Protein AF-A0A226X3J4-F1 (afdb_monomer)

Solvent-accessible surface area (backbone atoms only — not comparable to full-atom values): 9687 Å² total; per-residue (Å²): 130,78,95,73,87,85,85,88,75,56,82,92,45,47,66,63,51,53,58,55,39,69,72,43,92,63,46,52,68,73,53,78,66,45,79,42,74,30,43,62,52,69,66,56,36,52,52,45,50,52,51,52,53,52,43,47,74,62,64,31,56,38,90,32,31,33,50,31,43,29,61,33,88,85,51,51,66,76,58,38,42,67,56,57,50,44,27,72,73,70,60,61,32,40,72,53,85,68,22,41,36,68,56,60,73,59,59,58,54,30,60,77,68,74,50,56,67,63,68,57,59,70,48,87,68,63,26,66,58,49,30,68,71,46,81,54,72,66,61,19,52,49,25,48,47,52,38,51,50,36,66,58,39,53,65,52,49,51,40,48,52,48,16,49,54,54,65,74,103

Sequence (169 aa):
MEDDAIIDIGASNIEVFMQAMSRYAGSAAEFDLYVIPVTSEQKAWQESLKTVEALLSIGVASEKIRLFPNRIQNDPTEEIPAIFNYVKKMKKGWVNPNAFLFESEIYEYLAAKKIGFDTLIDDNADYRTLAKTETDPDKRREYARMYRWTQLAIPVRNNLDEAYAALVA

Organism: Caballeronia sordidicola (NCBI:txid196367)

Secondary structure (DSSP, 8-state):
--SS------GGGHHHHHHHHHHSTTHHHH-S-EEEEE-SSHHHHHHHHHHHHHHHHTT--GGGEEEEE-SBSS-HHHHSHHHHHHHHHH--SB--TTS--B--THHHHHHHHT--HHHHHS----HHHHHHH--SHHHHHHHHHHHHHHHHHHHHHHHHHHHHHHHH-

Nearest PDB structures (foldseek):
  4nmb-assembly1_B  TM=5.070E-01  e=9.687E-01  Geobacter sulfurreducens PCA
  4p81-assembly1_D  TM=2.946E-01  e=4.556E-01  synthetic construct
  4p80-assembly1_A  TM=3.216E-01  e=1.027E+00  synthetic construct
  1non-assembly1_A  TM=3.096E-01  e=1.454E+00  [Bacillus] caldolyticus
  4p86-assembly1_A  TM=3.244E-01  e=1.834E+00  Bacillus subtilis

Mean predicted aligned error: 4.72 Å

pLDDT: mean 91.96, std 8.08, range [53.28, 98.38]

Foldseek 3Di:
DPPDDDDDDDLVCLVVVLVVQLVDPCSLVVDQADEQEAELDPVRNVSSVVSLVSSVVSPNDQARYEHAYEQDAPWCCVSCVVVVVCCVPVVRHDYDRQQYAHRDCLVVVCVVVVHDLCVLQVPPDPLVVCLVPDPDPVVNVVSVVSVVSNVRSVVRVVSNVRNVVVRVD

Radius of gyration: 20.0 Å; Cα contacts (8 Å, |Δi|>4): 184; chains: 1; bounding box: 53×29×57 Å

Structure (mmCIF, N/CA/C/O backbone):
data_AF-A0A226X3J4-F1
#
_entry.id   AF-A0A226X3J4-F1
#
loop_
_atom_site.group_PDB
_atom_site.id
_atom_site.type_symbol
_atom_site.label_atom_id
_atom_site.label_alt_id
_atom_site.label_comp_id
_atom_site.label_asym_id
_atom_site.label_entity_id
_atom_site.label_seq_id
_atom_site.pdbx_PDB_ins_code
_atom_site.Cartn_x
_atom_site.Cartn_y
_atom_site.Cartn_z
_atom_site.occupancy
_atom_site.B_iso_or_equiv
_atom_site.auth_seq_id
_atom_site.auth_comp_id
_atom_site.auth_asym_id
_atom_site.auth_atom_id
_atom_site.pdbx_PDB_model_num
ATOM 1 N N . MET A 1 1 ? -23.254 -13.460 -7.774 1.00 53.28 1 MET A N 1
ATOM 2 C CA . MET A 1 1 ? -22.386 -12.852 -6.752 1.00 53.28 1 MET A CA 1
ATOM 3 C C . MET A 1 1 ? -20.999 -13.334 -7.104 1.00 53.28 1 MET A C 1
ATOM 5 O O . MET A 1 1 ? -20.881 -14.520 -7.385 1.00 53.28 1 MET A O 1
ATOM 9 N N . GLU A 1 2 ? -20.038 -12.432 -7.282 1.00 59.00 2 GLU A N 1
ATOM 10 C CA . GLU A 1 2 ? -18.635 -12.857 -7.347 1.00 59.00 2 GLU A CA 1
ATOM 11 C C . GLU A 1 2 ? -18.251 -13.383 -5.962 1.00 59.00 2 GLU A C 1
ATOM 13 O O . GLU A 1 2 ? -18.737 -12.848 -4.964 1.00 59.00 2 GLU A O 1
ATOM 18 N N . ASP A 1 3 ? -17.458 -14.453 -5.919 1.00 77.50 3 ASP A N 1
ATOM 19 C CA . ASP A 1 3 ? -17.014 -15.052 -4.656 1.00 77.50 3 ASP A CA 1
ATOM 20 C C . ASP A 1 3 ? -15.972 -14.162 -3.955 1.00 77.50 3 ASP A C 1
ATOM 22 O O . ASP A 1 3 ? -15.917 -14.146 -2.731 1.00 77.50 3 ASP A O 1
ATOM 26 N N . ASP A 1 4 ? -15.238 -13.350 -4.727 1.00 86.56 4 ASP A N 1
ATOM 27 C CA . ASP A 1 4 ? -14.243 -12.391 -4.249 1.00 86.56 4 ASP A CA 1
ATOM 28 C C . ASP A 1 4 ? -14.449 -11.027 -4.922 1.00 86.56 4 ASP A C 1
ATOM 30 O O . ASP A 1 4 ? -14.597 -10.944 -6.142 1.00 86.56 4 ASP A O 1
ATOM 34 N N . ALA A 1 5 ? -14.413 -9.943 -4.143 1.00 89.88 5 ALA A N 1
ATOM 35 C CA . ALA A 1 5 ? -14.501 -8.580 -4.663 1.00 89.88 5 ALA A CA 1
ATOM 36 C C . ALA A 1 5 ? -13.600 -7.617 -3.879 1.00 89.88 5 ALA A C 1
ATOM 38 O O . ALA A 1 5 ? -13.518 -7.675 -2.653 1.00 89.88 5 ALA A O 1
ATOM 39 N N . ILE A 1 6 ? -12.967 -6.679 -4.591 1.00 90.94 6 ILE A N 1
ATOM 40 C CA . ILE A 1 6 ? -12.229 -5.558 -3.995 1.00 90.94 6 ILE A CA 1
ATOM 41 C C . ILE A 1 6 ? -13.012 -4.276 -4.265 1.00 90.94 6 ILE A C 1
ATOM 43 O O . ILE A 1 6 ? -13.248 -3.914 -5.418 1.00 90.94 6 ILE A O 1
ATOM 47 N N . ILE A 1 7 ? -13.389 -3.571 -3.197 1.00 90.81 7 ILE A N 1
ATOM 48 C CA . ILE A 1 7 ? -14.029 -2.256 -3.290 1.00 90.81 7 ILE A CA 1
ATOM 49 C C . ILE A 1 7 ? -12.998 -1.185 -2.949 1.00 90.81 7 ILE A C 1
ATOM 51 O O . ILE A 1 7 ? -12.634 -1.010 -1.788 1.00 90.81 7 ILE A O 1
ATOM 55 N N . ASP A 1 8 ? -12.536 -0.465 -3.970 1.00 92.44 8 ASP A N 1
ATOM 56 C CA . ASP A 1 8 ? -11.614 0.657 -3.797 1.00 92.44 8 ASP A CA 1
ATOM 57 C C . ASP A 1 8 ? -12.379 1.938 -3.433 1.00 92.44 8 ASP A C 1
ATOM 59 O O . ASP A 1 8 ? -13.238 2.419 -4.181 1.00 92.44 8 ASP A O 1
ATOM 63 N N . ILE A 1 9 ? -12.076 2.486 -2.256 1.00 91.81 9 ILE A N 1
ATOM 64 C CA . ILE A 1 9 ? -12.738 3.663 -1.696 1.00 91.81 9 ILE A CA 1
ATOM 65 C C . ILE A 1 9 ? -11.693 4.755 -1.509 1.00 91.81 9 ILE A C 1
ATOM 67 O O . ILE A 1 9 ? -10.880 4.725 -0.587 1.00 91.81 9 ILE A O 1
ATOM 71 N N . GLY A 1 10 ? -11.768 5.779 -2.358 1.00 89.00 10 GLY A N 1
ATOM 72 C CA . GLY A 1 10 ? -10.938 6.969 -2.207 1.00 89.00 10 GLY A CA 1
ATOM 73 C C . GLY A 1 10 ? -11.200 7.690 -0.881 1.00 89.00 10 GLY A C 1
ATOM 74 O O . GLY A 1 10 ? -12.339 7.764 -0.414 1.00 89.00 10 GLY A O 1
ATOM 75 N N . ALA A 1 11 ? -10.156 8.298 -0.312 1.00 82.12 11 ALA A N 1
ATOM 76 C CA . ALA A 1 11 ? -10.219 8.996 0.976 1.00 82.12 11 ALA A CA 1
ATOM 77 C C . ALA A 1 11 ? -11.345 10.048 1.057 1.00 82.12 11 ALA A C 1
ATOM 79 O O . ALA A 1 11 ? -12.007 10.175 2.085 1.00 82.12 11 ALA A O 1
ATOM 80 N N . SER A 1 12 ? -11.629 10.750 -0.047 1.00 82.75 12 SER A N 1
ATOM 81 C CA . SER A 1 12 ? -12.709 11.745 -0.136 1.00 82.75 12 SER A CA 1
ATOM 82 C C . SER A 1 12 ? -14.120 11.157 -0.032 1.00 82.75 12 SER A C 1
ATOM 84 O O . SER A 1 12 ? -15.070 11.899 0.197 1.00 82.75 12 SER A O 1
ATOM 86 N N . ASN A 1 13 ? -14.272 9.844 -0.218 1.00 86.31 13 ASN A N 1
ATOM 87 C CA . ASN A 1 13 ? -15.562 9.156 -0.260 1.00 86.31 13 ASN A CA 1
ATOM 88 C C . ASN A 1 13 ? -15.828 8.308 0.991 1.00 86.31 13 ASN A C 1
ATOM 90 O O . ASN A 1 13 ? -16.926 7.767 1.120 1.00 86.31 13 ASN A O 1
ATOM 94 N N . ILE A 1 14 ? -14.865 8.211 1.918 1.00 84.06 14 ILE A N 1
ATOM 95 C CA . ILE A 1 14 ? -14.987 7.391 3.132 1.00 84.06 14 ILE A CA 1
ATOM 96 C C . ILE A 1 14 ? -16.232 7.789 3.925 1.00 84.06 14 ILE A C 1
ATOM 98 O O . ILE A 1 14 ? -17.032 6.931 4.274 1.00 84.06 14 ILE A O 1
ATOM 102 N N . GLU A 1 15 ? -16.463 9.078 4.170 1.00 83.25 15 GLU A N 1
ATOM 103 C CA . GLU A 1 15 ? -17.610 9.510 4.977 1.00 83.25 15 GLU A CA 1
ATOM 104 C C . GLU A 1 15 ? -18.953 9.114 4.342 1.00 83.25 15 GLU A C 1
ATOM 106 O O . GLU A 1 15 ? -19.835 8.586 5.021 1.00 83.25 15 GLU A O 1
ATOM 111 N N . VAL A 1 16 ? -19.086 9.294 3.024 1.00 85.88 16 VAL A N 1
ATOM 112 C CA . VAL A 1 16 ? -20.290 8.909 2.272 1.00 85.88 16 VAL A CA 1
ATOM 113 C C . VAL A 1 16 ? -20.498 7.397 2.319 1.00 85.88 16 VAL A C 1
ATOM 115 O O . VAL A 1 16 ? -21.619 6.938 2.542 1.00 85.88 16 VAL A O 1
ATOM 118 N N . PHE A 1 17 ? -19.426 6.620 2.163 1.00 84.88 17 PHE A N 1
ATOM 119 C CA . PHE A 1 17 ? -19.474 5.164 2.264 1.00 84.88 17 PHE A CA 1
ATOM 120 C C . PHE A 1 17 ? -19.940 4.704 3.653 1.00 84.88 17 PHE A C 1
ATOM 122 O O . PHE A 1 17 ? -20.834 3.870 3.773 1.00 84.88 17 PHE A O 1
ATOM 129 N N . MET A 1 18 ? -19.408 5.311 4.711 1.00 82.81 18 MET A N 1
ATOM 130 C CA . MET A 1 18 ? -19.751 4.979 6.096 1.00 82.81 18 MET A CA 1
ATOM 131 C C . MET A 1 18 ? -21.206 5.339 6.426 1.00 82.81 18 MET A C 1
ATOM 133 O O . MET A 1 18 ? -21.919 4.574 7.083 1.00 82.81 18 MET A O 1
ATOM 137 N N . GLN A 1 19 ? -21.692 6.470 5.907 1.00 83.69 19 GLN A N 1
ATOM 138 C CA . GLN A 1 19 ? -23.105 6.838 5.990 1.00 83.69 19 GLN A CA 1
ATOM 139 C C . GLN A 1 19 ? -24.004 5.859 5.232 1.00 83.69 19 GLN A C 1
ATOM 141 O O . GLN A 1 19 ? -25.099 5.565 5.704 1.00 83.69 19 GLN A O 1
ATOM 146 N N . ALA A 1 20 ? -23.575 5.355 4.074 1.00 83.00 20 ALA A N 1
ATOM 147 C CA . ALA A 1 20 ? -24.326 4.342 3.345 1.00 83.00 20 ALA A CA 1
ATOM 148 C C . ALA A 1 20 ? -24.395 3.035 4.146 1.00 83.00 20 ALA A C 1
ATOM 150 O O . ALA A 1 20 ? -25.489 2.523 4.360 1.00 83.00 20 ALA A O 1
ATOM 151 N N . MET A 1 21 ? -23.262 2.557 4.669 1.00 81.56 21 MET A N 1
ATOM 152 C CA . MET A 1 21 ? -23.189 1.341 5.483 1.00 81.56 21 MET A CA 1
ATOM 153 C C . MET A 1 21 ? -24.091 1.409 6.721 1.00 81.56 21 MET A C 1
ATOM 155 O O . MET A 1 21 ? -24.923 0.538 6.939 1.00 81.56 21 MET A O 1
ATOM 159 N N . SER A 1 22 ? -24.029 2.497 7.491 1.00 78.81 22 SER A N 1
ATOM 160 C CA . SER A 1 22 ? -24.865 2.645 8.697 1.00 78.81 22 SER A CA 1
ATOM 161 C C . SER A 1 22 ? -26.384 2.589 8.454 1.00 78.81 22 SER A C 1
ATOM 163 O O . SER A 1 22 ? -27.141 2.390 9.404 1.00 78.81 22 SER A O 1
ATOM 165 N N . ARG A 1 23 ? -26.854 2.749 7.207 1.00 78.88 23 ARG A N 1
ATOM 166 C CA . ARG A 1 23 ? -28.282 2.668 6.846 1.00 78.88 23 ARG A CA 1
ATOM 167 C C . ARG A 1 23 ? -28.766 1.243 6.587 1.00 78.88 23 ARG A C 1
ATOM 169 O O . ARG A 1 23 ? -29.974 1.017 6.631 1.00 78.88 23 ARG A O 1
ATOM 176 N N . TYR A 1 24 ? -27.866 0.304 6.306 1.00 70.81 24 TYR A N 1
A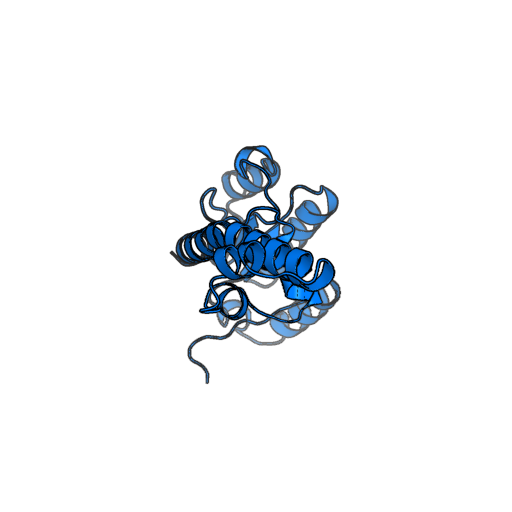TOM 177 C CA . TYR A 1 24 ? -28.215 -1.077 5.987 1.00 70.81 24 TYR A CA 1
ATOM 178 C C . TYR A 1 24 ? -27.905 -1.984 7.179 1.00 70.81 24 TYR A C 1
ATOM 180 O O . TYR A 1 24 ? -26.780 -2.053 7.671 1.00 70.81 24 TYR A O 1
ATOM 188 N N . ALA A 1 25 ? -28.922 -2.697 7.664 1.00 58.47 25 ALA A N 1
ATOM 189 C CA . ALA A 1 25 ? -28.744 -3.646 8.754 1.00 58.47 25 ALA A CA 1
ATOM 190 C C . ALA A 1 25 ? -27.798 -4.775 8.313 1.00 58.47 25 ALA A C 1
ATOM 192 O O . ALA A 1 25 ? -28.112 -5.514 7.387 1.00 58.47 25 ALA A O 1
ATOM 193 N N . GLY A 1 26 ? -26.657 -4.908 8.992 1.00 64.12 26 GLY A N 1
ATOM 194 C CA . GLY A 1 26 ? -25.686 -5.970 8.726 1.00 64.12 26 GLY A CA 1
ATOM 195 C C . GLY A 1 26 ? -24.590 -5.636 7.710 1.00 64.12 26 GLY A C 1
ATOM 196 O O . GLY A 1 26 ? -23.704 -6.465 7.540 1.00 64.12 26 GLY A O 1
ATOM 197 N N . SER A 1 27 ? -24.554 -4.439 7.107 1.00 66.56 27 SER A N 1
ATOM 198 C CA . SER A 1 27 ? -23.533 -4.116 6.088 1.00 66.56 27 SER A CA 1
ATOM 199 C C . SER A 1 27 ? -22.101 -4.129 6.634 1.00 66.56 27 SER A C 1
ATOM 201 O O . SER A 1 27 ? -21.163 -4.481 5.931 1.00 66.56 27 SER A O 1
ATOM 203 N N . ALA A 1 28 ? -21.918 -3.799 7.918 1.00 62.81 28 ALA A N 1
ATOM 204 C CA . ALA A 1 28 ? -20.622 -3.900 8.585 1.00 62.81 28 ALA A CA 1
ATOM 205 C C . ALA A 1 28 ? -20.074 -5.345 8.587 1.00 62.81 28 ALA A C 1
ATOM 207 O O . ALA A 1 28 ? -18.859 -5.545 8.661 1.00 62.81 28 ALA A O 1
ATOM 208 N N . ALA A 1 29 ? -20.961 -6.343 8.491 1.00 66.56 29 ALA A N 1
ATOM 209 C CA . ALA A 1 29 ? -20.624 -7.759 8.443 1.00 66.56 29 ALA A CA 1
ATOM 210 C C . ALA A 1 29 ? -20.445 -8.307 7.017 1.00 66.56 29 ALA A C 1
ATOM 212 O O . ALA A 1 29 ? -19.914 -9.408 6.902 1.00 66.56 29 ALA A O 1
ATOM 213 N N . GLU A 1 30 ? -20.836 -7.563 5.974 1.00 79.75 30 GLU A N 1
ATOM 214 C CA . GLU A 1 30 ? -20.763 -8.014 4.573 1.00 79.75 30 GLU A CA 1
ATOM 215 C C . GLU A 1 30 ? -19.329 -8.122 4.050 1.00 79.75 30 GLU A C 1
ATOM 217 O O . GLU A 1 30 ? -19.068 -8.923 3.161 1.00 79.75 30 GLU A O 1
ATOM 222 N N . PHE A 1 31 ? -18.398 -7.352 4.618 1.00 88.00 31 PHE A N 1
ATOM 223 C CA . PHE A 1 31 ? -16.988 -7.406 4.245 1.00 88.00 31 PHE A CA 1
ATOM 224 C C . PHE A 1 31 ? -16.197 -8.296 5.197 1.00 88.00 31 PHE A C 1
ATOM 226 O O . PHE A 1 31 ? -16.314 -8.183 6.426 1.00 88.00 31 PHE A O 1
ATOM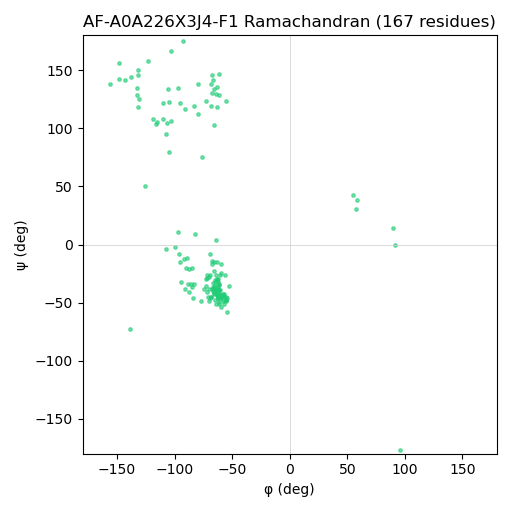 233 N N . ASP A 1 32 ? -15.346 -9.151 4.638 1.00 91.50 32 ASP A N 1
ATOM 234 C CA . ASP A 1 32 ? -14.419 -9.974 5.413 1.00 91.50 32 ASP A CA 1
ATOM 235 C C . ASP A 1 32 ? -13.288 -9.136 6.005 1.00 91.50 32 ASP A C 1
ATOM 237 O O . ASP A 1 32 ? -12.936 -9.305 7.174 1.00 91.50 32 ASP A O 1
ATOM 241 N N . LEU A 1 33 ? -12.769 -8.181 5.228 1.00 94.00 33 LEU A N 1
ATOM 242 C CA . LEU A 1 33 ? -11.647 -7.330 5.606 1.00 94.00 33 LEU A CA 1
ATOM 243 C C . LEU A 1 33 ? -11.873 -5.873 5.193 1.00 94.00 33 LEU A C 1
ATOM 245 O O . LEU A 1 33 ? -12.384 -5.577 4.117 1.00 94.00 33 LEU A O 1
ATOM 249 N N . TYR A 1 34 ? -11.402 -4.962 6.041 1.00 94.69 34 TYR A N 1
ATOM 250 C CA . TYR A 1 34 ? -11.280 -3.532 5.769 1.00 94.69 34 TYR A CA 1
ATOM 251 C C . TYR A 1 34 ? -9.801 -3.171 5.806 1.00 94.69 34 TYR A C 1
ATOM 253 O O . TYR A 1 34 ? -9.208 -3.085 6.883 1.00 94.69 34 TYR A O 1
ATOM 261 N N . VAL A 1 35 ? -9.194 -2.988 4.637 1.00 96.75 35 VAL A N 1
ATOM 262 C CA . VAL A 1 35 ? -7.762 -2.700 4.511 1.00 96.75 35 VAL A CA 1
ATOM 263 C C . VAL A 1 35 ? -7.554 -1.192 4.405 1.00 96.75 35 VAL A C 1
ATOM 265 O O . VAL A 1 35 ? -8.084 -0.548 3.506 1.00 96.75 35 VAL A O 1
ATOM 268 N N . ILE A 1 36 ? -6.784 -0.626 5.332 1.00 96.62 36 ILE A N 1
ATOM 269 C CA . ILE A 1 36 ? -6.463 0.803 5.393 1.00 96.62 36 ILE A CA 1
ATOM 270 C C . ILE A 1 36 ? -4.956 0.946 5.161 1.00 96.62 36 ILE A C 1
ATOM 272 O O . ILE A 1 36 ? -4.187 0.624 6.071 1.00 96.62 36 ILE A O 1
ATOM 276 N N . PRO A 1 37 ? -4.508 1.407 3.981 1.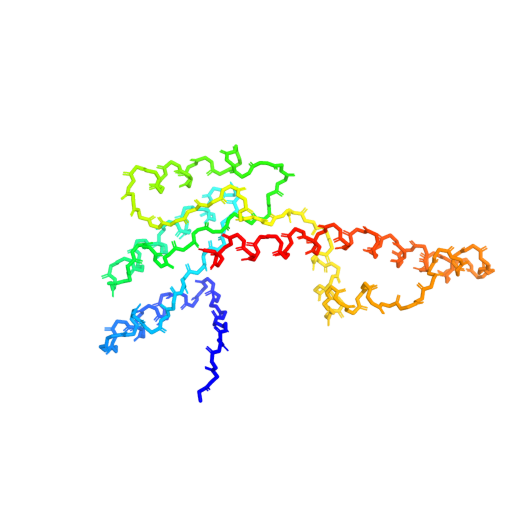00 96.62 37 PRO A N 1
ATOM 277 C CA . PRO A 1 37 ? -3.097 1.678 3.731 1.00 96.62 37 PRO A CA 1
ATOM 278 C C . PRO A 1 37 ? -2.578 2.786 4.650 1.00 96.62 37 PRO A C 1
ATOM 280 O O . PRO A 1 37 ? -3.226 3.820 4.803 1.00 96.62 37 PRO A O 1
ATOM 283 N N . VAL A 1 38 ? -1.393 2.598 5.232 1.00 96.88 38 VAL A N 1
ATOM 284 C CA . VAL A 1 38 ? -0.785 3.557 6.160 1.00 96.88 38 VAL A CA 1
ATOM 285 C C . VAL A 1 38 ? 0.658 3.841 5.785 1.00 96.88 38 VAL A C 1
ATOM 287 O O . VAL A 1 38 ? 1.474 2.930 5.717 1.00 96.88 38 VAL A O 1
ATOM 290 N N . THR A 1 39 ? 0.988 5.115 5.606 1.00 96.44 39 THR A N 1
ATOM 291 C CA . THR A 1 39 ? 2.356 5.583 5.345 1.00 96.44 39 THR A CA 1
ATOM 292 C C . THR A 1 39 ? 2.977 6.210 6.595 1.00 96.44 39 THR A C 1
ATOM 294 O O . THR A 1 39 ? 2.260 6.583 7.522 1.00 96.44 39 THR A O 1
ATOM 297 N N . SER A 1 40 ? 4.294 6.423 6.601 1.00 94.81 40 SER A N 1
ATOM 298 C CA . SER A 1 40 ? 5.013 7.108 7.692 1.00 94.81 40 SER A CA 1
ATOM 299 C C . SER A 1 40 ? 4.693 8.605 7.835 1.00 94.81 40 SER A C 1
ATOM 301 O O . SER A 1 40 ? 4.958 9.201 8.881 1.00 94.81 40 SER A O 1
ATOM 303 N N . GLU A 1 41 ? 4.060 9.217 6.829 1.00 95.38 41 GLU A N 1
ATOM 304 C CA . GLU A 1 41 ? 3.619 10.614 6.878 1.00 95.38 41 GLU A CA 1
ATOM 305 C C . GLU A 1 41 ? 2.594 10.849 8.000 1.00 95.38 41 GLU A C 1
ATOM 307 O O . GLU A 1 41 ? 1.602 10.127 8.133 1.00 95.38 41 GLU A O 1
ATOM 312 N N . GLN A 1 42 ? 2.851 11.864 8.835 1.00 91.38 42 GLN A N 1
ATOM 313 C CA . GLN A 1 42 ? 2.145 12.043 10.103 1.00 91.38 42 GLN A CA 1
ATOM 314 C C . GLN A 1 42 ? 0.641 12.252 9.940 1.00 91.38 42 GLN A C 1
ATOM 316 O O . GLN A 1 42 ? -0.144 11.680 10.700 1.00 91.38 42 GLN A O 1
ATOM 321 N N . LYS A 1 43 ? 0.234 13.082 8.978 1.00 91.50 43 LYS A N 1
ATOM 322 C CA . LYS A 1 43 ? -1.182 13.359 8.743 1.00 91.50 43 LYS A CA 1
ATOM 323 C C . LYS A 1 43 ? -1.876 12.117 8.196 1.00 91.50 43 LYS A C 1
ATOM 325 O O . LYS A 1 43 ? -2.915 11.744 8.738 1.00 91.50 43 LYS A O 1
ATOM 330 N N . ALA A 1 44 ? -1.270 11.433 7.226 1.00 90.44 44 ALA A N 1
ATOM 331 C CA . ALA A 1 44 ? -1.809 10.213 6.637 1.00 90.44 44 ALA A CA 1
ATOM 332 C C . ALA A 1 44 ? -2.103 9.122 7.680 1.00 90.44 44 ALA A C 1
ATOM 334 O O . ALA A 1 44 ? -3.207 8.566 7.702 1.00 90.44 44 ALA A O 1
ATOM 335 N N . TRP A 1 45 ? -1.173 8.821 8.597 1.00 92.19 45 TRP A N 1
ATOM 336 C CA . TRP A 1 45 ? -1.447 7.784 9.599 1.00 92.19 45 TRP A CA 1
ATOM 337 C C . TRP A 1 45 ? -2.447 8.235 10.673 1.00 92.19 45 TRP A C 1
ATOM 339 O O . TRP A 1 45 ? -3.223 7.416 11.167 1.00 92.19 45 TRP A O 1
ATOM 349 N N . GLN A 1 46 ? -2.518 9.529 11.005 1.00 93.88 46 GLN A N 1
ATOM 350 C CA . GLN A 1 46 ? -3.564 10.056 11.893 1.00 93.88 46 GLN A CA 1
ATOM 351 C C . GLN A 1 46 ? -4.960 9.960 11.265 1.00 93.88 46 GLN A C 1
ATOM 353 O O . GLN A 1 46 ? -5.926 9.628 11.954 1.00 93.88 46 GLN A O 1
ATOM 358 N N . GLU A 1 47 ? -5.084 10.228 9.966 1.00 92.31 47 GLU A N 1
ATOM 359 C CA . GLU A 1 47 ? -6.330 10.052 9.211 1.00 92.31 47 GLU A CA 1
ATOM 360 C C . GLU A 1 47 ? -6.732 8.577 9.107 1.00 92.31 47 GLU A C 1
ATOM 362 O O . GLU A 1 47 ? -7.908 8.239 9.269 1.00 92.31 47 GLU A O 1
ATOM 367 N N . SER A 1 48 ? -5.751 7.685 8.965 1.00 94.25 48 SER A N 1
ATOM 368 C CA . SER A 1 48 ? -5.977 6.237 9.015 1.00 94.25 48 SER A CA 1
ATOM 369 C C . SER A 1 48 ? -6.599 5.815 10.351 1.00 94.25 48 SER A C 1
ATOM 371 O O . SER A 1 48 ? -7.592 5.091 10.369 1.00 94.25 48 SER A O 1
ATOM 373 N N . LEU A 1 49 ? -6.102 6.334 11.482 1.00 95.25 49 LEU A N 1
ATOM 374 C CA . LEU A 1 49 ? -6.689 6.052 12.800 1.00 95.25 49 LEU A CA 1
ATOM 375 C C . LEU A 1 49 ? -8.113 6.604 12.955 1.00 95.25 49 LEU A C 1
ATOM 377 O O . LEU A 1 49 ? -8.952 5.951 13.571 1.00 95.25 49 LEU A O 1
ATOM 381 N N . LYS A 1 50 ? -8.428 7.769 12.375 1.00 93.62 50 LYS A N 1
ATOM 382 C CA . LYS A 1 50 ? -9.815 8.275 12.352 1.00 93.62 50 LYS A CA 1
ATOM 383 C C . LYS A 1 50 ? -10.738 7.336 11.579 1.00 93.62 50 LYS A C 1
ATOM 385 O O . LYS A 1 50 ? -11.863 7.105 12.012 1.00 93.62 50 LYS A O 1
ATOM 390 N N . THR A 1 51 ? -10.251 6.771 10.477 1.00 93.56 51 THR A N 1
ATOM 391 C CA . THR A 1 51 ? -10.992 5.784 9.680 1.00 93.56 51 THR A CA 1
ATOM 392 C C . THR A 1 51 ? -11.260 4.513 10.489 1.00 93.56 51 THR A C 1
ATOM 394 O O . THR A 1 51 ? -12.387 4.025 10.493 1.00 93.56 51 THR A O 1
ATOM 397 N N . VAL A 1 52 ? -10.275 4.028 11.256 1.00 95.44 52 VAL A N 1
ATOM 398 C CA . VAL A 1 52 ? -10.463 2.903 12.193 1.00 95.44 52 VAL A CA 1
ATOM 399 C C . VAL A 1 52 ? -11.570 3.205 13.202 1.00 95.44 52 VAL A C 1
ATOM 401 O O . VAL A 1 52 ? -12.485 2.404 13.368 1.00 95.44 52 VAL A O 1
ATOM 404 N N . GLU A 1 53 ? -11.520 4.361 13.866 1.00 94.38 53 GLU A N 1
ATOM 405 C CA . GLU A 1 53 ? -12.534 4.737 14.860 1.00 94.38 53 GLU A CA 1
ATOM 406 C C . GLU A 1 53 ? -13.930 4.873 14.233 1.00 94.38 53 GLU A C 1
ATOM 408 O O . GLU A 1 53 ? -14.917 4.439 14.827 1.00 94.38 53 GLU A O 1
ATOM 413 N N . ALA A 1 54 ? -14.019 5.400 13.010 1.00 91.50 54 ALA A N 1
ATOM 414 C CA . ALA A 1 54 ? -15.275 5.470 12.276 1.00 91.50 54 ALA A CA 1
ATOM 415 C C . ALA A 1 54 ? -15.840 4.067 11.984 1.00 91.50 54 ALA A C 1
ATOM 417 O O . ALA A 1 54 ? -17.025 3.835 12.225 1.00 91.50 54 ALA A O 1
ATOM 418 N N . LEU A 1 55 ? -15.012 3.118 11.528 1.00 92.06 55 LEU A N 1
ATOM 419 C CA . LEU A 1 55 ? -15.421 1.727 11.260 1.00 92.06 55 LEU A CA 1
ATOM 420 C C . LEU A 1 55 ? -15.935 1.041 12.525 1.00 92.06 55 LEU A C 1
ATOM 422 O O . LEU A 1 55 ? -17.016 0.451 12.521 1.00 92.06 55 LEU A O 1
ATOM 426 N N . LEU A 1 56 ? -15.216 1.199 13.633 1.00 92.56 56 LEU A N 1
ATOM 427 C CA . LEU A 1 56 ? -15.645 0.672 14.927 1.00 92.56 56 LEU A CA 1
ATOM 428 C C . LEU A 1 56 ? -16.979 1.285 15.378 1.00 92.56 56 LEU A C 1
ATOM 430 O O . LEU A 1 56 ? -17.832 0.576 15.907 1.00 92.56 56 LEU A O 1
ATOM 434 N N . SER A 1 57 ? -17.187 2.586 15.144 1.00 89.81 57 SER A N 1
ATOM 435 C CA . SER A 1 57 ? -18.410 3.292 15.557 1.00 89.81 57 SER A CA 1
ATOM 436 C C . SER A 1 57 ? -19.680 2.792 14.860 1.00 89.81 57 SER A C 1
ATOM 438 O O . SER A 1 57 ? -20.762 2.878 15.439 1.00 89.81 57 SER A O 1
ATOM 440 N N . ILE A 1 58 ? -19.549 2.228 13.655 1.00 87.62 58 ILE A N 1
ATOM 441 C CA . ILE A 1 58 ? -20.662 1.637 12.896 1.00 87.62 58 ILE A CA 1
ATOM 442 C C . ILE A 1 58 ? -20.750 0.112 13.069 1.00 87.62 58 ILE A C 1
ATOM 444 O O . ILE A 1 58 ? -21.509 -0.548 12.363 1.00 87.62 58 ILE A O 1
ATOM 448 N N . GLY A 1 59 ? -19.991 -0.452 14.016 1.00 88.81 59 GLY A N 1
ATOM 449 C CA . GLY A 1 59 ? -20.086 -1.857 14.413 1.00 88.81 59 GLY A CA 1
ATOM 450 C C . GLY A 1 59 ? -19.192 -2.825 13.638 1.00 88.81 59 GLY A C 1
ATOM 451 O O . GLY A 1 59 ? -19.395 -4.033 13.746 1.00 88.81 59 GLY A O 1
ATOM 452 N N . VAL A 1 60 ? -18.204 -2.341 12.876 1.00 90.88 60 VAL A N 1
ATOM 453 C CA . VAL A 1 60 ? -17.196 -3.225 12.270 1.00 90.88 60 VAL A CA 1
ATOM 454 C C . VAL A 1 60 ? -16.333 -3.832 13.373 1.00 90.88 60 VAL A C 1
ATOM 456 O O . VAL A 1 60 ?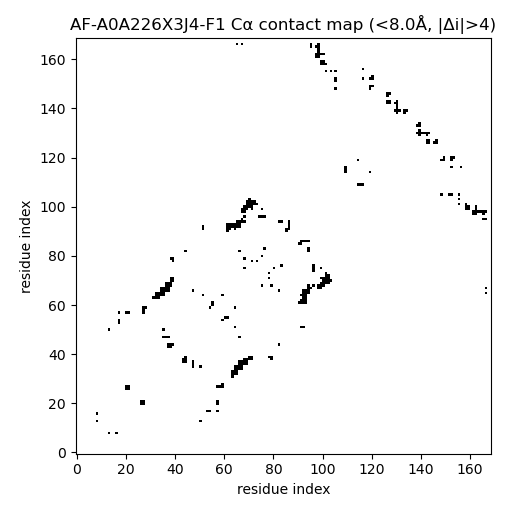 -15.813 -3.121 14.234 1.00 90.88 60 VAL A O 1
ATOM 459 N N . ALA A 1 61 ? -16.167 -5.153 13.343 1.00 93.12 61 ALA A N 1
ATOM 460 C CA . ALA A 1 61 ? -15.349 -5.863 14.314 1.00 93.12 61 ALA A CA 1
ATOM 461 C C . ALA A 1 61 ? -13.860 -5.513 14.136 1.00 93.12 61 ALA A C 1
ATOM 463 O O . ALA A 1 61 ? -13.362 -5.407 13.011 1.00 93.12 61 ALA A O 1
ATOM 464 N N . SER A 1 62 ? -13.133 -5.304 15.237 1.00 95.19 62 SER A N 1
ATOM 465 C CA . SER A 1 62 ? -11.761 -4.786 15.175 1.00 95.19 62 SER A CA 1
ATOM 466 C C . SER A 1 62 ? -10.805 -5.761 14.482 1.00 95.19 62 SER A C 1
ATOM 468 O O . SER A 1 62 ? -9.887 -5.339 13.786 1.00 95.19 62 SER A O 1
ATOM 470 N N . GLU A 1 63 ? -11.070 -7.059 14.584 1.00 94.06 63 GLU A N 1
ATOM 471 C CA . GLU A 1 63 ? -10.366 -8.140 13.906 1.00 94.06 63 GLU A CA 1
ATOM 472 C C . GLU A 1 63 ? -10.584 -8.187 12.391 1.0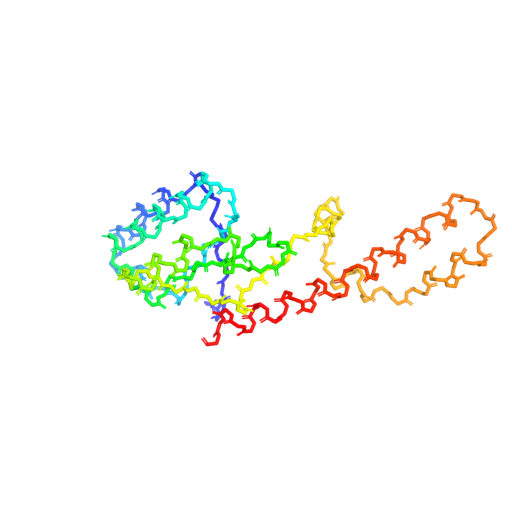0 94.06 63 GLU A C 1
ATOM 474 O O . GLU A 1 63 ? -9.893 -8.956 11.730 1.00 94.06 63 GLU A O 1
ATOM 479 N N . LYS A 1 64 ? -11.493 -7.384 11.824 1.00 95.06 64 LYS A N 1
ATOM 480 C CA . LYS A 1 64 ? -11.657 -7.225 10.369 1.00 95.06 64 LYS A CA 1
ATOM 481 C C . LYS A 1 64 ? -10.902 -6.014 9.817 1.00 95.06 64 LYS A C 1
ATOM 483 O O . LYS A 1 64 ? -10.709 -5.909 8.612 1.00 95.06 64 LYS A O 1
ATOM 488 N N . ILE A 1 65 ? -10.456 -5.098 10.678 1.00 96.56 65 ILE A N 1
ATOM 489 C CA . ILE A 1 65 ? -9.777 -3.864 10.266 1.00 96.56 65 ILE A CA 1
ATOM 490 C C . ILE A 1 65 ? -8.267 -4.116 10.210 1.00 96.56 65 ILE A C 1
ATOM 492 O O . ILE A 1 65 ? -7.633 -4.396 11.227 1.00 96.56 65 ILE A O 1
ATOM 496 N N . ARG A 1 66 ? -7.676 -4.013 9.022 1.00 97.75 66 ARG A N 1
ATOM 497 C CA . ARG A 1 66 ? -6.253 -4.245 8.746 1.00 97.75 66 ARG A CA 1
ATOM 498 C C . ARG A 1 66 ? -5.585 -2.907 8.422 1.00 97.75 66 ARG A C 1
ATOM 500 O O . ARG A 1 66 ? -5.814 -2.341 7.359 1.00 97.75 66 ARG A O 1
ATOM 507 N N . LEU A 1 67 ? -4.760 -2.392 9.330 1.00 98.06 67 LEU A N 1
ATOM 508 C CA . LEU A 1 67 ? -3.868 -1.263 9.054 1.00 98.06 67 LEU A CA 1
ATOM 509 C C . LEU A 1 67 ? -2.656 -1.815 8.301 1.00 98.06 67 LEU A C 1
ATOM 511 O O . LEU A 1 67 ? -1.894 -2.598 8.865 1.00 98.06 67 LEU A O 1
ATOM 515 N N . PHE A 1 68 ? -2.515 -1.448 7.030 1.00 98.12 68 PHE A N 1
ATOM 516 C CA . PHE A 1 68 ? -1.553 -2.034 6.101 1.00 98.12 68 PHE A CA 1
ATOM 517 C C . PHE A 1 68 ? -0.387 -1.069 5.835 1.00 98.12 68 PHE A C 1
ATOM 519 O O . PHE A 1 68 ? -0.581 -0.078 5.127 1.00 98.12 68 PHE A O 1
ATOM 526 N N . PRO A 1 69 ? 0.807 -1.304 6.413 1.00 98.38 69 PRO A N 1
ATOM 527 C CA . PRO A 1 69 ? 1.982 -0.482 6.154 1.00 98.38 69 PRO A CA 1
ATOM 528 C C . PRO A 1 69 ? 2.301 -0.406 4.652 1.00 98.38 69 PRO A C 1
ATOM 530 O O . PRO A 1 69 ? 2.498 -1.416 3.981 1.00 98.38 69 PRO A O 1
ATOM 533 N N . ASN A 1 70 ? 2.355 0.809 4.125 1.00 98.00 70 ASN A N 1
ATOM 534 C CA . ASN A 1 70 ? 2.546 1.100 2.712 1.00 98.00 70 ASN A CA 1
ATOM 535 C C . ASN A 1 70 ? 3.639 2.158 2.547 1.00 98.00 70 ASN A C 1
ATOM 537 O O . ASN A 1 70 ? 3.777 3.037 3.402 1.00 98.00 70 ASN A O 1
ATOM 541 N N . ARG A 1 71 ? 4.366 2.113 1.424 1.00 97.31 71 ARG A N 1
ATOM 542 C CA . ARG A 1 71 ? 5.473 3.039 1.126 1.00 97.31 71 ARG A CA 1
ATOM 543 C C . ARG A 1 71 ? 6.583 2.998 2.185 1.00 97.31 71 ARG A C 1
ATOM 545 O O . ARG A 1 71 ? 7.129 4.032 2.564 1.00 97.31 71 ARG A O 1
ATOM 552 N N . ILE A 1 72 ? 6.879 1.803 2.691 1.00 97.75 72 ILE A N 1
ATOM 553 C CA . ILE A 1 72 ? 7.911 1.574 3.709 1.00 97.75 72 ILE A CA 1
ATOM 554 C C . ILE A 1 72 ? 9.285 1.560 3.042 1.00 97.75 72 ILE A C 1
ATOM 556 O O . ILE A 1 72 ? 9.447 0.986 1.969 1.00 97.75 72 ILE A O 1
ATOM 560 N N . GLN A 1 73 ? 10.288 2.182 3.649 1.00 96.50 73 GLN A N 1
ATOM 561 C CA . GLN A 1 73 ? 11.641 2.202 3.086 1.00 96.50 73 GLN A CA 1
ATOM 562 C C . GLN A 1 73 ? 12.497 1.036 3.585 1.00 96.50 73 GLN A C 1
ATOM 564 O O . GLN A 1 73 ? 13.277 0.483 2.814 1.00 96.50 73 GLN A O 1
ATOM 569 N N . ASN A 1 74 ? 12.362 0.668 4.859 1.00 94.75 74 ASN A N 1
ATOM 570 C CA . ASN A 1 74 ? 13.181 -0.337 5.528 1.00 94.75 74 ASN A CA 1
ATOM 571 C C . ASN A 1 74 ? 12.344 -1.248 6.440 1.00 94.75 74 ASN A C 1
ATOM 573 O O . ASN A 1 74 ? 12.133 -2.409 6.100 1.00 94.75 74 ASN A O 1
ATOM 577 N N . ASP A 1 75 ? 11.879 -0.740 7.588 1.00 96.62 75 ASP A N 1
ATOM 578 C CA . ASP A 1 75 ? 11.185 -1.522 8.621 1.00 96.62 75 ASP A CA 1
ATOM 579 C C . ASP A 1 75 ? 9.900 -0.794 9.060 1.00 96.62 75 ASP A C 1
ATOM 581 O O . ASP A 1 75 ? 9.967 0.313 9.614 1.00 96.62 75 ASP A O 1
ATOM 585 N N . PRO A 1 76 ? 8.710 -1.398 8.873 1.00 97.25 76 PRO A N 1
ATOM 586 C CA . PRO A 1 76 ? 7.454 -0.756 9.249 1.00 97.25 76 PRO A CA 1
ATOM 587 C C . PRO A 1 76 ? 7.349 -0.497 10.761 1.00 97.25 76 PRO A C 1
ATOM 589 O O . PRO A 1 76 ? 6.698 0.461 11.180 1.00 97.25 76 PRO A O 1
ATOM 592 N N . THR A 1 77 ? 7.978 -1.315 11.604 1.00 97.44 77 THR A N 1
ATOM 593 C CA . THR A 1 77 ? 7.928 -1.156 13.064 1.00 97.44 77 THR A CA 1
ATOM 594 C C . THR A 1 77 ? 8.698 0.070 13.549 1.00 97.44 77 THR A C 1
ATOM 596 O O . THR A 1 77 ? 8.313 0.662 14.562 1.00 97.44 77 THR A O 1
ATOM 599 N N . GLU A 1 78 ? 9.723 0.487 12.804 1.00 97.38 78 GLU A N 1
ATOM 600 C CA . GLU A 1 78 ? 10.517 1.688 13.070 1.00 97.38 78 GLU A CA 1
ATOM 601 C C . GLU A 1 78 ? 9.923 2.935 12.403 1.00 97.38 78 GLU A C 1
ATOM 603 O O . GLU A 1 78 ? 9.975 4.025 12.977 1.00 97.38 78 GLU A O 1
ATOM 608 N N . GLU A 1 79 ? 9.313 2.782 11.223 1.00 97.25 79 GLU A N 1
ATOM 609 C CA . GLU A 1 79 ? 8.764 3.895 10.439 1.00 97.25 79 GLU A CA 1
ATOM 610 C C . GLU A 1 79 ? 7.358 4.331 10.871 1.00 97.25 79 GLU A C 1
ATOM 612 O O . GLU A 1 79 ? 7.040 5.521 10.834 1.00 97.25 79 GLU A O 1
ATOM 617 N N . ILE A 1 80 ? 6.510 3.397 11.318 1.00 97.00 80 ILE A N 1
ATOM 618 C CA . ILE A 1 80 ? 5.161 3.689 11.838 1.00 97.00 80 ILE A CA 1
ATOM 619 C C . ILE A 1 80 ? 4.920 3.114 13.249 1.00 97.00 80 ILE A C 1
ATOM 621 O O . ILE A 1 80 ? 3.873 2.509 13.514 1.00 97.00 80 ILE A O 1
ATOM 625 N N . PRO A 1 81 ? 5.810 3.357 14.232 1.00 97.00 81 PRO A N 1
ATOM 626 C CA . PRO A 1 81 ? 5.707 2.777 15.573 1.00 97.00 81 PRO A CA 1
ATOM 627 C C . PRO A 1 81 ? 4.414 3.184 16.289 1.00 97.00 81 PRO A C 1
ATOM 629 O O . PRO A 1 81 ? 3.917 2.461 17.155 1.00 97.00 81 PRO A O 1
ATOM 632 N N . ALA A 1 82 ? 3.838 4.339 15.940 1.00 95.94 82 ALA A N 1
ATOM 633 C CA . ALA A 1 82 ? 2.561 4.802 16.476 1.00 95.94 82 ALA A CA 1
ATOM 634 C C . ALA A 1 82 ? 1.409 3.830 16.162 1.00 95.94 82 ALA A C 1
ATOM 636 O O . ALA A 1 82 ? 0.588 3.565 17.040 1.00 95.94 82 ALA A O 1
ATOM 637 N N . ILE A 1 83 ? 1.387 3.247 14.960 1.00 97.62 83 ILE A N 1
ATOM 638 C CA . ILE A 1 83 ? 0.355 2.303 14.516 1.00 97.62 83 ILE A CA 1
ATOM 639 C C . ILE A 1 83 ? 0.480 0.972 15.253 1.00 97.62 83 ILE A C 1
ATOM 641 O O . ILE A 1 83 ? -0.492 0.498 15.846 1.00 97.62 83 ILE A O 1
ATOM 645 N N . PHE A 1 84 ? 1.691 0.414 15.309 1.00 97.75 84 PHE A N 1
ATOM 646 C CA . PHE A 1 84 ? 1.960 -0.814 16.061 1.00 97.75 84 PHE A CA 1
ATOM 647 C C . PHE A 1 84 ? 1.602 -0.660 17.542 1.00 97.75 84 PHE A C 1
ATOM 649 O O . PHE A 1 84 ? 0.951 -1.526 18.133 1.00 97.75 84 PHE A O 1
ATOM 656 N N . ASN A 1 85 ? 1.961 0.474 18.148 1.00 97.06 85 ASN A N 1
ATOM 657 C CA . ASN A 1 85 ? 1.610 0.767 19.533 1.00 97.06 85 ASN A CA 1
ATOM 658 C C . ASN A 1 85 ? 0.102 0.951 19.739 1.00 97.06 85 ASN A C 1
ATOM 660 O O . ASN A 1 85 ? -0.423 0.476 20.749 1.00 97.06 85 ASN A O 1
ATOM 664 N N . TYR A 1 86 ? -0.588 1.615 18.809 1.00 96.56 86 TYR A N 1
ATOM 665 C CA . TYR A 1 86 ? -2.038 1.792 18.851 1.00 96.56 86 TYR A CA 1
ATOM 666 C C . TYR A 1 86 ? -2.749 0.437 18.842 1.00 96.56 86 TYR A C 1
ATOM 668 O O . TYR A 1 86 ? -3.485 0.137 19.782 1.00 96.56 86 TYR A O 1
ATOM 676 N N . VAL A 1 87 ? -2.451 -0.431 17.871 1.00 97.12 87 VAL A N 1
ATOM 677 C CA . VAL A 1 87 ? -3.057 -1.769 17.783 1.00 97.12 87 VAL A CA 1
ATOM 678 C C . VAL A 1 87 ? -2.736 -2.601 19.028 1.00 97.12 87 VAL A C 1
ATOM 680 O O . VAL A 1 87 ? -3.630 -3.194 19.637 1.00 97.12 87 VAL A O 1
ATOM 683 N N . LYS A 1 88 ? -1.476 -2.590 19.487 1.00 96.88 88 LYS A N 1
ATOM 684 C CA . LYS A 1 88 ? -1.046 -3.353 20.667 1.00 96.88 88 LYS A CA 1
ATOM 685 C C . LYS A 1 88 ? -1.789 -2.948 21.942 1.00 96.88 88 LYS A C 1
ATOM 687 O O . LYS A 1 88 ? -2.171 -3.843 22.704 1.00 96.88 88 LYS A O 1
ATOM 692 N N . LYS A 1 89 ? -1.955 -1.641 22.183 1.00 97.00 89 LYS A N 1
ATOM 693 C CA . LYS A 1 89 ? -2.551 -1.083 23.410 1.00 97.00 89 LYS A CA 1
ATOM 694 C C . LYS A 1 89 ? -4.074 -1.050 23.360 1.00 97.00 89 LYS A C 1
ATOM 696 O O . LYS A 1 89 ? -4.712 -1.444 24.328 1.00 97.00 89 LYS A O 1
ATOM 701 N N . MET A 1 90 ? -4.636 -0.588 22.247 1.00 96.12 90 MET A N 1
ATOM 702 C CA . MET A 1 90 ? -6.071 -0.336 22.113 1.00 96.12 90 MET A CA 1
ATOM 703 C C . MET A 1 90 ? -6.849 -1.570 21.664 1.00 96.12 90 MET A C 1
ATOM 705 O O . MET A 1 90 ? -8.055 -1.613 21.876 1.00 96.12 90 MET A O 1
ATOM 709 N N . LYS A 1 91 ? -6.181 -2.560 21.048 1.00 95.88 91 LYS A N 1
ATOM 710 C CA . LYS A 1 91 ? -6.822 -3.741 20.432 1.00 95.88 91 LYS A CA 1
ATOM 711 C C . LYS A 1 91 ? -7.855 -3.369 19.356 1.00 95.88 91 LYS A C 1
ATOM 713 O O . LYS A 1 91 ? -8.842 -4.069 19.143 1.00 95.88 91 LYS A O 1
ATOM 718 N N . LYS A 1 92 ? -7.612 -2.238 18.690 1.00 95.00 92 LYS A N 1
ATOM 719 C CA . LYS A 1 92 ? -8.452 -1.657 17.643 1.00 95.00 92 LYS A CA 1
ATOM 720 C C . LYS A 1 92 ? -7.771 -1.841 16.293 1.00 95.00 92 LYS A C 1
ATOM 722 O O . LYS A 1 92 ? -6.910 -1.049 15.924 1.00 95.00 92 LYS A O 1
ATOM 727 N N . GLY A 1 93 ? -8.133 -2.903 15.589 1.00 96.12 93 GLY A N 1
ATOM 728 C CA . GLY A 1 93 ? -7.513 -3.267 14.325 1.00 96.12 93 GLY A CA 1
ATOM 729 C C . GLY A 1 93 ? -6.414 -4.306 14.483 1.00 96.12 93 GLY A C 1
ATOM 730 O O . GLY A 1 93 ? -6.116 -4.801 15.573 1.00 96.12 93 GLY A O 1
ATOM 731 N N . TRP A 1 94 ? -5.795 -4.597 13.354 1.00 97.56 94 TRP A N 1
ATOM 732 C CA . TRP A 1 94 ? -4.689 -5.519 13.189 1.00 97.56 94 TRP A CA 1
ATOM 733 C C . TRP A 1 94 ? -3.598 -4.844 12.363 1.00 97.56 94 TRP A C 1
ATOM 735 O O . TRP A 1 94 ? -3.891 -4.062 11.461 1.00 97.56 94 TRP A O 1
ATOM 745 N N . VAL A 1 95 ? -2.344 -5.155 12.674 1.00 97.81 95 VAL A N 1
ATOM 746 C CA . VAL A 1 95 ? -1.163 -4.748 11.907 1.00 97.81 95 VAL A CA 1
ATOM 747 C C . VAL A 1 95 ? -0.115 -5.848 12.040 1.00 97.81 95 VAL A C 1
ATOM 749 O O . VAL A 1 95 ? 0.025 -6.437 13.116 1.00 97.81 95 VAL A O 1
ATOM 752 N N . ASN A 1 96 ? 0.619 -6.124 10.966 1.00 97.50 96 ASN A N 1
ATOM 753 C CA . ASN A 1 96 ? 1.633 -7.173 10.915 1.00 97.50 96 ASN A CA 1
ATOM 754 C C . ASN A 1 96 ? 2.915 -6.621 10.279 1.00 97.50 96 ASN A C 1
ATOM 756 O O . ASN A 1 96 ? 2.836 -6.045 9.195 1.00 97.50 96 ASN A O 1
ATOM 760 N N . PRO A 1 97 ? 4.088 -6.788 10.919 1.00 97.19 97 PRO A N 1
ATOM 761 C CA . PRO A 1 97 ? 5.353 -6.302 10.367 1.00 97.19 97 PRO A CA 1
ATOM 762 C C . PRO A 1 97 ? 5.775 -7.013 9.077 1.00 97.19 97 PRO A C 1
ATOM 764 O O . PRO A 1 97 ? 6.636 -6.502 8.380 1.00 97.19 97 PRO A O 1
ATOM 767 N N . ASN A 1 98 ? 5.168 -8.157 8.748 1.00 97.00 98 ASN A N 1
ATOM 768 C CA . ASN A 1 98 ? 5.438 -8.908 7.521 1.00 97.00 98 ASN A CA 1
ATOM 769 C C . ASN A 1 98 ? 4.432 -8.603 6.397 1.00 97.00 98 ASN A C 1
ATOM 771 O O . ASN A 1 98 ? 4.616 -9.066 5.279 1.00 97.00 98 ASN A O 1
ATOM 775 N N . ALA A 1 99 ? 3.359 -7.856 6.679 1.00 97.62 99 ALA A N 1
ATOM 776 C CA . ALA A 1 99 ? 2.361 -7.468 5.684 1.00 97.62 99 ALA A CA 1
ATOM 777 C C . ALA A 1 99 ? 2.567 -5.996 5.315 1.00 97.62 99 ALA A C 1
ATOM 779 O O . ALA A 1 99 ? 1.873 -5.129 5.842 1.00 97.62 99 ALA A O 1
ATOM 780 N N . PHE A 1 100 ? 3.545 -5.707 4.455 1.00 98.06 100 PHE A N 1
ATOM 781 C CA . PHE A 1 100 ? 3.841 -4.337 4.038 1.00 98.06 100 PHE A CA 1
ATOM 782 C C . PHE A 1 100 ? 4.364 -4.239 2.607 1.00 98.06 100 PHE A C 1
ATOM 784 O O . PHE A 1 100 ? 4.970 -5.181 2.099 1.00 98.06 100 PHE A O 1
ATOM 791 N N . LEU A 1 101 ? 4.183 -3.064 1.999 1.00 98.12 101 LEU A N 1
ATOM 792 C CA . LEU A 1 101 ? 4.771 -2.736 0.700 1.00 98.12 101 LEU A CA 1
ATOM 793 C C . LEU A 1 101 ? 5.936 -1.765 0.830 1.00 98.12 101 LEU A C 1
ATOM 795 O O . LEU A 1 101 ? 5.822 -0.722 1.487 1.00 98.12 101 LEU A O 1
ATOM 799 N N . PHE A 1 102 ? 7.022 -2.081 0.129 1.00 97.44 102 PHE A N 1
ATOM 800 C CA . PHE A 1 102 ? 8.128 -1.152 -0.045 1.00 97.44 102 PHE A CA 1
ATOM 801 C C . PHE A 1 102 ? 7.735 0.049 -0.910 1.00 97.44 102 PHE A C 1
ATOM 803 O O . PHE A 1 102 ? 6.988 -0.071 -1.883 1.00 97.44 102 PHE A O 1
ATOM 810 N N . GLU A 1 103 ? 8.307 1.206 -0.592 1.00 96.88 103 GLU A N 1
ATOM 811 C CA . GLU A 1 103 ? 8.359 2.336 -1.512 1.00 96.88 103 GLU A CA 1
ATOM 812 C C . GLU A 1 103 ? 9.200 1.960 -2.737 1.00 96.88 103 GLU A C 1
ATOM 814 O O . GLU A 1 103 ? 10.325 1.475 -2.612 1.00 96.88 103 GLU A O 1
ATOM 819 N N . SER A 1 104 ? 8.669 2.194 -3.938 1.00 96.88 104 SER A N 1
ATOM 820 C CA . SER A 1 104 ? 9.414 1.947 -5.172 1.00 96.88 104 SER A CA 1
ATOM 821 C C . SER A 1 104 ? 8.904 2.786 -6.339 1.00 96.88 104 SER A C 1
ATOM 823 O O . SER A 1 104 ? 7.701 2.876 -6.584 1.00 96.88 104 SER A O 1
ATOM 825 N N . GLU A 1 105 ? 9.835 3.332 -7.124 1.00 96.25 105 GLU A N 1
ATOM 826 C CA . GLU A 1 105 ? 9.542 4.083 -8.354 1.00 96.25 105 GLU A CA 1
ATOM 827 C C . GLU A 1 105 ? 8.867 3.226 -9.442 1.00 96.25 105 GLU A C 1
ATOM 829 O O . GLU A 1 105 ? 8.271 3.761 -10.380 1.00 96.25 105 GLU A O 1
ATOM 834 N N . ILE A 1 106 ? 8.901 1.891 -9.319 1.00 96.56 106 ILE A N 1
ATOM 835 C CA . ILE A 1 106 ? 8.237 1.010 -10.284 1.00 96.56 106 ILE A CA 1
ATOM 836 C C . ILE A 1 106 ? 6.725 1.246 -10.332 1.00 96.56 106 ILE A C 1
ATOM 838 O O . ILE A 1 106 ? 6.139 1.185 -11.411 1.00 96.56 106 ILE A O 1
ATOM 842 N N . TYR A 1 107 ? 6.091 1.568 -9.200 1.00 96.44 107 TYR A N 1
ATOM 843 C CA . TYR A 1 107 ? 4.650 1.814 -9.155 1.00 96.44 107 TYR A CA 1
ATOM 844 C C . TYR A 1 107 ? 4.263 3.034 -10.001 1.00 96.44 107 TYR A C 1
ATOM 846 O O . TYR A 1 107 ? 3.281 2.983 -10.742 1.00 96.44 107 TYR A O 1
ATOM 854 N N . GLU A 1 108 ? 5.064 4.103 -9.960 1.00 96.38 108 GLU A N 1
ATOM 855 C CA . GLU A 1 108 ? 4.853 5.299 -10.786 1.00 96.38 108 GLU A CA 1
ATOM 856 C C . GLU A 1 108 ? 5.032 4.989 -12.275 1.00 96.38 108 GLU A C 1
ATOM 858 O O . GLU A 1 108 ? 4.233 5.427 -13.108 1.00 96.38 108 GLU A O 1
ATOM 863 N N . TYR A 1 109 ? 6.047 4.190 -12.616 1.00 95.50 109 TYR A N 1
ATOM 864 C CA . TYR A 1 109 ? 6.275 3.742 -13.988 1.00 95.50 109 TYR A CA 1
ATOM 865 C C . TYR A 1 109 ? 5.094 2.919 -14.528 1.00 95.50 109 TYR A C 1
ATOM 867 O O . TYR A 1 109 ? 4.580 3.218 -15.611 1.00 95.50 109 TYR A O 1
ATOM 875 N N . LEU A 1 110 ? 4.635 1.920 -13.768 1.00 96.00 110 LEU A N 1
ATOM 876 C CA . LEU A 1 110 ? 3.496 1.069 -14.121 1.00 96.00 110 LEU A CA 1
ATOM 877 C C . LEU A 1 110 ? 2.215 1.898 -14.293 1.00 96.00 110 LEU A C 1
ATOM 879 O O . LEU A 1 110 ? 1.521 1.757 -15.302 1.00 96.00 110 LEU A O 1
ATOM 883 N N . ALA A 1 111 ? 1.949 2.832 -13.374 1.00 95.75 111 ALA A N 1
ATOM 884 C CA . ALA A 1 111 ? 0.798 3.729 -13.439 1.00 95.75 111 ALA A CA 1
ATOM 885 C C . ALA A 1 111 ? 0.839 4.642 -14.676 1.00 95.75 111 ALA A C 1
ATOM 887 O O . ALA A 1 111 ? -0.147 4.743 -15.410 1.00 95.75 111 ALA A O 1
ATOM 888 N N . ALA A 1 112 ? 1.990 5.261 -14.962 1.00 96.00 112 ALA A N 1
ATOM 889 C CA . ALA A 1 112 ? 2.170 6.115 -16.137 1.00 96.00 112 ALA A CA 1
ATOM 890 C C . ALA A 1 112 ? 1.981 5.345 -17.456 1.00 96.00 112 ALA A C 1
ATOM 892 O O . ALA A 1 112 ? 1.511 5.909 -18.448 1.00 96.00 112 ALA A O 1
ATOM 893 N N . LYS A 1 113 ? 2.333 4.055 -17.472 1.00 93.69 113 LYS A N 1
ATOM 894 C CA . LYS A 1 113 ? 2.167 3.158 -18.622 1.00 93.69 113 LYS A CA 1
ATOM 895 C C . LYS A 1 113 ? 0.819 2.440 -18.667 1.00 93.69 113 LYS A C 1
ATOM 897 O O . LYS A 1 113 ? 0.486 1.905 -19.720 1.00 93.69 113 LYS A O 1
ATOM 902 N N . LYS A 1 114 ? 0.034 2.483 -17.585 1.00 95.88 114 LYS A N 1
ATOM 903 C CA . LYS A 1 114 ? -1.233 1.752 -17.418 1.00 95.88 114 LYS A CA 1
ATOM 904 C C . LYS A 1 114 ? 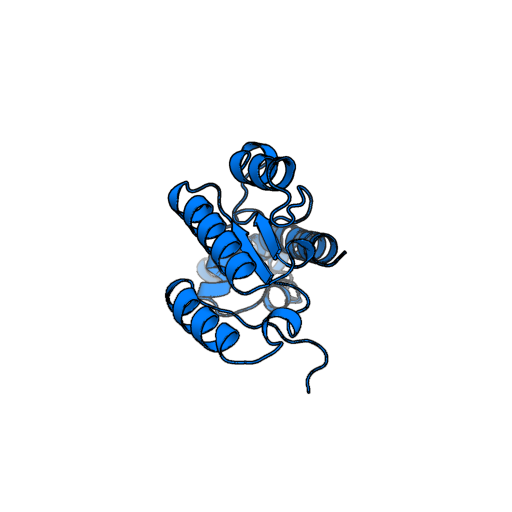-1.077 0.244 -17.649 1.00 95.88 114 LYS A C 1
ATOM 906 O O . LYS A 1 114 ? -1.910 -0.372 -18.309 1.00 95.88 114 LYS A O 1
ATOM 911 N N . ILE A 1 115 ? 0.004 -0.328 -17.125 1.00 94.88 115 ILE A N 1
ATOM 912 C CA . ILE A 1 115 ? 0.300 -1.765 -17.190 1.00 94.88 115 ILE A CA 1
ATOM 913 C C . ILE A 1 115 ? 0.492 -2.330 -15.780 1.00 94.88 115 ILE A C 1
ATOM 915 O O . ILE A 1 115 ? 0.802 -1.584 -14.852 1.00 94.88 115 ILE A O 1
ATOM 919 N N . GLY A 1 116 ? 0.313 -3.641 -15.624 1.00 94.19 116 GLY A N 1
ATOM 920 C CA . GLY A 1 116 ? 0.612 -4.357 -14.382 1.00 94.19 116 GLY A CA 1
ATOM 921 C C . GLY A 1 116 ? 2.026 -4.941 -14.362 1.00 94.19 116 GLY A C 1
ATOM 922 O O . GLY A 1 116 ? 2.736 -4.910 -15.369 1.00 94.19 116 GLY A O 1
ATOM 923 N N . PHE A 1 117 ? 2.410 -5.514 -13.218 1.00 94.88 117 PHE A N 1
ATOM 924 C CA . PHE A 1 117 ? 3.678 -6.238 -13.069 1.00 94.88 117 PHE A CA 1
ATOM 925 C C . PHE A 1 117 ? 3.816 -7.361 -14.096 1.00 94.88 117 PHE A C 1
ATOM 927 O O . PHE A 1 117 ? 4.833 -7.422 -14.776 1.00 94.88 117 PHE A O 1
ATOM 934 N N . ASP A 1 118 ? 2.775 -8.176 -14.258 1.00 93.44 118 ASP A N 1
ATOM 935 C CA . ASP A 1 118 ? 2.773 -9.340 -15.150 1.00 93.44 118 ASP A CA 1
ATOM 936 C C . ASP A 1 118 ? 3.090 -8.923 -16.593 1.00 93.44 118 ASP A C 1
ATOM 938 O O . ASP A 1 118 ? 3.948 -9.499 -17.246 1.00 93.44 118 ASP A O 1
ATOM 942 N N . THR A 1 119 ? 2.511 -7.814 -17.068 1.00 93.31 119 THR A N 1
ATOM 943 C CA . THR A 1 119 ? 2.801 -7.275 -18.408 1.00 93.31 119 THR A CA 1
ATOM 944 C C . THR A 1 119 ? 4.267 -6.871 -18.593 1.00 93.31 119 THR A C 1
ATOM 946 O O . THR A 1 119 ? 4.789 -6.970 -19.699 1.00 93.31 119 THR A O 1
ATOM 949 N N . LEU A 1 120 ? 4.926 -6.375 -17.543 1.00 92.69 120 LEU A N 1
ATOM 950 C CA . LEU A 1 120 ? 6.321 -5.930 -17.603 1.00 92.69 120 LEU A CA 1
ATOM 951 C C . LEU A 1 120 ? 7.323 -7.076 -17.387 1.00 92.69 120 LEU A C 1
ATOM 953 O O . LEU A 1 120 ? 8.431 -7.029 -17.924 1.00 92.69 120 LEU A O 1
ATOM 957 N N . ILE A 1 121 ? 6.969 -8.053 -16.551 1.00 92.19 121 ILE A N 1
ATOM 958 C CA . ILE A 1 121 ? 7.844 -9.160 -16.147 1.00 92.19 121 ILE A CA 1
ATOM 959 C C . ILE A 1 121 ? 7.741 -10.328 -17.129 1.00 92.19 121 ILE A C 1
ATOM 961 O O . ILE A 1 121 ? 8.774 -10.881 -17.500 1.00 92.19 121 ILE A O 1
ATOM 965 N N . ASP A 1 122 ? 6.535 -10.653 -17.599 1.00 89.50 122 ASP A N 1
ATOM 966 C CA . ASP A 1 122 ? 6.293 -11.762 -18.534 1.00 89.50 122 ASP A CA 1
ATOM 967 C C . ASP A 1 122 ? 6.562 -11.371 -19.996 1.00 89.50 122 ASP A C 1
ATOM 969 O O . ASP A 1 122 ? 6.272 -12.121 -20.935 1.00 89.50 122 ASP A O 1
ATOM 973 N N . ASP A 1 123 ? 7.138 -10.187 -20.211 1.00 79.62 123 ASP A N 1
ATOM 974 C CA . ASP A 1 123 ? 7.681 -9.805 -21.501 1.00 79.62 123 ASP A CA 1
ATOM 975 C C . ASP A 1 123 ? 8.877 -10.714 -21.827 1.00 79.62 123 ASP A C 1
ATOM 977 O O . ASP A 1 123 ? 9.979 -10.559 -21.302 1.00 79.62 123 ASP A O 1
ATOM 981 N N . ASN A 1 124 ? 8.651 -11.689 -22.711 1.00 79.00 124 ASN A N 1
ATOM 982 C CA . ASN A 1 124 ? 9.644 -12.685 -23.133 1.00 79.00 124 ASN A CA 1
ATOM 983 C C . ASN A 1 124 ? 10.856 -12.085 -23.885 1.00 79.00 124 ASN A C 1
ATOM 985 O O . ASN A 1 124 ? 11.708 -12.826 -24.387 1.00 79.00 124 ASN A O 1
ATOM 989 N N . ALA A 1 125 ? 10.942 -10.761 -24.019 1.00 85.94 125 ALA A N 1
ATOM 990 C CA . ALA A 1 125 ? 12.057 -10.079 -24.650 1.00 85.94 125 ALA A CA 1
ATOM 991 C C . ALA A 1 125 ? 13.326 -10.094 -23.775 1.00 85.94 125 ALA A C 1
ATOM 993 O O . ALA A 1 125 ? 13.375 -9.543 -22.675 1.00 85.94 125 ALA A O 1
ATOM 994 N N . ASP A 1 126 ? 14.430 -10.622 -24.319 1.00 90.06 126 ASP A N 1
ATOM 995 C CA . ASP A 1 126 ? 15.760 -10.472 -23.716 1.00 90.06 126 ASP A CA 1
ATOM 996 C C . ASP A 1 126 ? 16.314 -9.059 -23.971 1.00 90.06 126 ASP A C 1
ATOM 998 O O . ASP A 1 126 ? 17.210 -8.831 -24.794 1.00 90.06 126 ASP A O 1
ATOM 1002 N N . TYR A 1 127 ? 15.775 -8.084 -23.236 1.00 91.31 127 TYR A N 1
ATOM 1003 C CA . TYR A 1 127 ? 16.189 -6.683 -23.308 1.00 91.31 127 TYR A CA 1
ATOM 1004 C C . TYR A 1 127 ? 17.683 -6.478 -23.045 1.00 91.31 127 TYR A C 1
ATOM 1006 O O . TYR A 1 127 ? 18.273 -5.519 -23.550 1.00 91.31 127 TYR A O 1
ATOM 1014 N N . ARG A 1 128 ? 18.329 -7.382 -22.298 1.00 91.50 128 ARG A N 1
ATOM 1015 C CA . ARG A 1 128 ? 19.771 -7.319 -22.048 1.00 91.50 128 ARG A CA 1
ATOM 1016 C C . ARG A 1 128 ? 20.558 -7.591 -23.322 1.00 91.50 128 ARG A C 1
ATOM 1018 O O . ARG A 1 128 ? 21.529 -6.882 -23.592 1.00 91.50 128 ARG A O 1
ATOM 1025 N N . THR A 1 129 ? 20.173 -8.615 -24.077 1.00 92.94 129 THR A N 1
ATOM 1026 C CA . THR A 1 129 ? 20.811 -8.941 -25.356 1.00 92.94 129 THR A CA 1
ATOM 1027 C C . THR A 1 129 ? 20.463 -7.900 -26.411 1.00 92.94 129 THR A C 1
ATOM 1029 O O . THR A 1 129 ? 21.378 -7.369 -27.040 1.00 92.94 129 THR A O 1
ATOM 1032 N N . LEU A 1 130 ? 19.189 -7.504 -26.515 1.00 93.31 130 LEU A N 1
ATOM 1033 C CA . LEU A 1 130 ? 18.739 -6.459 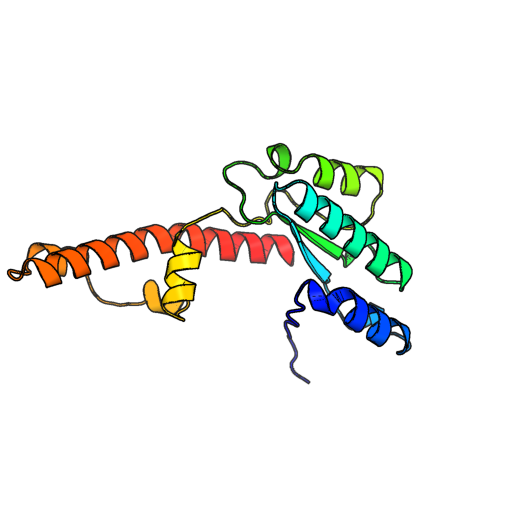-27.442 1.00 93.31 130 LEU A CA 1
ATOM 1034 C C . LEU A 1 130 ? 19.510 -5.145 -27.237 1.00 93.31 130 LEU A C 1
ATOM 1036 O O . LEU A 1 130 ? 20.020 -4.569 -28.195 1.00 93.31 130 LEU A O 1
ATOM 1040 N N . ALA A 1 131 ? 19.704 -4.708 -25.987 1.00 93.69 131 ALA A N 1
ATOM 1041 C CA . ALA A 1 131 ? 20.489 -3.511 -25.675 1.00 93.69 131 ALA A CA 1
ATOM 1042 C C . ALA A 1 131 ? 21.985 -3.633 -26.024 1.00 93.69 131 ALA A C 1
ATOM 1044 O O . ALA A 1 131 ? 22.662 -2.621 -26.188 1.00 93.69 131 ALA A O 1
ATOM 1045 N N . LYS A 1 132 ? 22.546 -4.842 -26.114 1.00 93.50 132 LYS A N 1
ATOM 1046 C CA . LYS A 1 132 ? 23.955 -5.036 -26.496 1.00 93.50 132 LYS A CA 1
ATOM 1047 C C . LYS A 1 132 ? 24.148 -5.069 -28.005 1.00 93.50 132 LYS A C 1
ATOM 1049 O O . LYS A 1 132 ? 25.176 -4.601 -28.486 1.00 93.50 132 LYS A O 1
ATOM 1054 N N . THR A 1 133 ? 23.196 -5.651 -28.729 1.00 94.62 133 THR A N 1
ATOM 1055 C CA . THR A 1 133 ? 23.290 -5.861 -30.179 1.00 94.62 133 THR A CA 1
ATOM 1056 C C . THR A 1 133 ? 22.726 -4.700 -30.988 1.00 94.62 133 THR A C 1
ATOM 1058 O O . THR A 1 133 ? 23.065 -4.563 -32.160 1.00 94.62 133 THR A O 1
ATOM 1061 N N . GLU A 1 134 ? 21.875 -3.864 -30.389 1.00 95.19 134 GLU A N 1
ATOM 1062 C CA . GLU A 1 134 ? 21.282 -2.715 -31.069 1.00 95.19 134 GLU A CA 1
ATOM 1063 C C . GLU A 1 134 ? 22.345 -1.674 -31.445 1.00 95.19 134 GLU A C 1
ATOM 1065 O O . GLU A 1 134 ? 23.212 -1.297 -30.647 1.00 95.19 134 GLU A O 1
ATOM 1070 N N . THR A 1 135 ? 22.264 -1.196 -32.682 1.00 94.38 135 THR A N 1
ATOM 1071 C CA . THR A 1 135 ? 23.180 -0.222 -33.287 1.00 94.38 135 THR A CA 1
ATOM 1072 C C . THR A 1 135 ? 22.650 1.203 -33.159 1.00 94.38 135 THR A C 1
ATOM 1074 O O . THR A 1 135 ? 23.445 2.121 -32.929 1.00 94.38 135 THR A O 1
ATOM 1077 N N . ASP A 1 136 ? 21.326 1.374 -33.186 1.00 96.31 136 ASP A N 1
ATOM 1078 C CA . ASP A 1 136 ? 20.646 2.648 -32.974 1.00 96.31 136 ASP A CA 1
ATOM 1079 C C . ASP A 1 136 ? 20.800 3.112 -31.505 1.00 96.31 136 ASP A C 1
ATOM 1081 O O . ASP A 1 136 ? 20.377 2.410 -30.580 1.00 96.31 136 ASP A O 1
ATOM 1085 N N . PRO A 1 137 ? 21.416 4.282 -31.241 1.00 93.88 137 PRO A N 1
ATOM 1086 C CA . PRO A 1 137 ? 21.629 4.769 -29.880 1.00 93.88 137 PRO A CA 1
ATOM 1087 C C . PRO A 1 137 ? 20.355 5.032 -29.070 1.00 93.88 137 PRO A C 1
ATOM 1089 O O . PRO A 1 137 ? 20.392 4.922 -27.842 1.00 93.88 137 PRO A O 1
ATOM 1092 N N . ASP A 1 138 ? 19.249 5.395 -29.712 1.00 95.56 138 ASP A N 1
ATOM 1093 C CA . ASP A 1 138 ? 17.984 5.685 -29.039 1.00 95.56 138 ASP A CA 1
ATOM 1094 C C . ASP A 1 138 ? 17.289 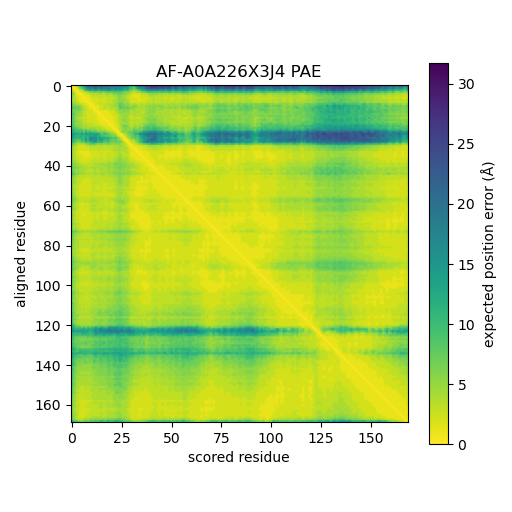4.387 -28.639 1.00 95.56 138 ASP A C 1
ATOM 1096 O O . ASP A 1 138 ? 16.979 4.200 -27.458 1.00 95.56 138 ASP A O 1
ATOM 1100 N N . LYS A 1 139 ? 17.179 3.433 -29.568 1.00 94.38 139 LYS A N 1
ATOM 1101 C CA . LYS A 1 139 ? 16.621 2.101 -29.273 1.00 94.38 139 LYS A CA 1
ATOM 1102 C C . LYS A 1 139 ? 17.455 1.338 -28.254 1.00 94.38 139 LYS A C 1
ATOM 1104 O O . LYS A 1 139 ? 16.918 0.710 -27.344 1.00 94.38 139 LYS A O 1
ATOM 1109 N N . ARG A 1 140 ? 18.785 1.456 -28.323 1.00 94.75 140 ARG A N 1
ATOM 1110 C CA . ARG A 1 140 ? 19.687 0.870 -27.324 1.00 94.75 140 ARG A CA 1
ATOM 1111 C C . ARG A 1 140 ? 19.373 1.372 -25.914 1.00 94.75 140 ARG A C 1
ATOM 1113 O O . ARG A 1 140 ? 19.347 0.591 -24.962 1.00 94.75 140 ARG A O 1
ATOM 1120 N N . ARG A 1 141 ? 19.148 2.684 -25.773 1.00 94.62 141 ARG A N 1
ATOM 1121 C CA . ARG A 1 141 ? 18.791 3.312 -24.493 1.00 94.62 141 ARG A CA 1
ATOM 1122 C C . ARG A 1 141 ? 17.420 2.863 -24.006 1.00 94.62 141 ARG A C 1
ATOM 1124 O O . ARG A 1 141 ? 17.246 2.689 -22.801 1.00 94.62 141 ARG A O 1
ATOM 1131 N N . GLU A 1 142 ? 16.473 2.670 -24.913 1.00 93.88 142 GLU A N 1
ATOM 1132 C CA . GLU A 1 142 ? 15.154 2.133 -24.594 1.00 93.88 142 GLU A CA 1
ATOM 1133 C C . GLU A 1 142 ? 15.241 0.697 -24.063 1.00 93.88 142 GLU A C 1
ATOM 1135 O O . GLU A 1 142 ? 14.779 0.443 -22.953 1.00 93.88 142 G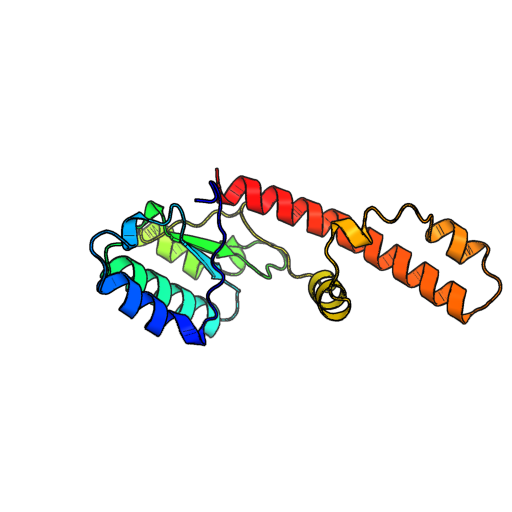LU A O 1
ATOM 1140 N N . TYR A 1 143 ? 15.934 -0.209 -24.759 1.00 94.56 143 TYR A N 1
ATOM 1141 C CA . TYR A 1 143 ? 16.120 -1.590 -24.296 1.00 94.56 143 TYR A CA 1
ATOM 1142 C C . TYR A 1 143 ? 16.846 -1.671 -22.951 1.00 94.56 143 TYR A C 1
ATOM 1144 O O . TYR A 1 143 ? 16.427 -2.403 -22.056 1.00 94.56 143 TYR A O 1
ATOM 1152 N N . ALA A 1 144 ? 17.894 -0.866 -22.752 1.00 94.44 144 ALA A N 1
ATOM 1153 C CA . ALA A 1 144 ? 18.582 -0.803 -21.465 1.00 94.44 144 ALA A CA 1
ATOM 1154 C C . ALA A 1 144 ? 17.659 -0.313 -20.335 1.00 94.44 144 ALA A C 1
ATOM 1156 O O . ALA A 1 144 ? 17.783 -0.764 -19.195 1.00 94.44 144 ALA A O 1
ATOM 1157 N N . ARG A 1 145 ? 16.737 0.609 -20.640 1.00 93.75 145 ARG A N 1
ATOM 1158 C CA . ARG A 1 145 ? 15.735 1.099 -19.689 1.00 93.75 145 ARG A CA 1
ATOM 1159 C C . ARG A 1 145 ? 14.706 0.019 -19.363 1.00 93.75 145 ARG A C 1
ATOM 1161 O O . ARG A 1 145 ? 14.436 -0.182 -18.185 1.00 93.75 145 ARG A O 1
ATOM 1168 N N . MET A 1 146 ? 14.186 -0.685 -20.369 1.00 93.44 146 MET A N 1
ATOM 1169 C CA . MET A 1 146 ? 13.248 -1.795 -20.172 1.00 93.44 146 MET A CA 1
ATOM 1170 C C . MET A 1 146 ? 13.858 -2.880 -19.288 1.00 93.44 146 MET A C 1
ATOM 1172 O O . MET A 1 146 ? 13.266 -3.239 -18.278 1.00 93.44 146 MET A O 1
ATOM 1176 N N . TYR A 1 147 ? 15.104 -3.280 -19.562 1.00 94.50 147 TYR A N 1
ATOM 1177 C CA . TYR A 1 147 ? 15.826 -4.223 -18.709 1.00 94.50 147 TYR A CA 1
ATOM 1178 C C . TYR A 1 147 ? 15.888 -3.765 -17.242 1.00 94.50 147 TYR A C 1
ATOM 1180 O O . TYR A 1 147 ? 15.623 -4.554 -16.340 1.00 94.50 147 TYR A O 1
ATOM 1188 N N . ARG A 1 148 ? 16.219 -2.491 -16.981 1.00 94.56 148 ARG A N 1
ATOM 1189 C CA . ARG A 1 148 ? 16.272 -1.954 -15.609 1.00 94.56 148 ARG A CA 1
ATOM 1190 C C . ARG A 1 148 ? 14.912 -2.007 -14.919 1.00 94.56 148 ARG A C 1
ATOM 1192 O O . ARG A 1 148 ? 14.858 -2.435 -13.771 1.00 94.56 148 ARG A O 1
ATOM 1199 N N . TRP A 1 149 ? 13.842 -1.612 -15.611 1.00 95.56 149 TRP A N 1
ATOM 1200 C CA . TRP A 1 149 ? 12.490 -1.660 -15.055 1.00 95.56 149 TRP A CA 1
ATOM 1201 C C . TRP A 1 149 ? 12.061 -3.084 -14.726 1.00 95.56 149 TRP A C 1
ATOM 1203 O O . TRP A 1 149 ? 11.588 -3.317 -13.620 1.00 95.56 149 TRP A O 1
ATOM 1213 N N . THR A 1 150 ? 12.303 -4.044 -15.619 1.00 94.50 150 THR A N 1
ATOM 1214 C CA . THR A 1 150 ? 12.004 -5.456 -15.356 1.00 94.50 150 THR A CA 1
ATOM 1215 C C . THR A 1 150 ? 12.780 -5.975 -14.142 1.00 94.50 150 THR A C 1
ATOM 1217 O O . THR A 1 150 ? 12.199 -6.609 -13.268 1.00 94.50 150 THR A O 1
ATOM 1220 N N . GLN A 1 151 ? 14.078 -5.664 -14.023 1.00 94.44 151 GLN A N 1
ATOM 1221 C CA . GLN A 1 151 ? 14.879 -6.097 -12.868 1.00 94.44 151 GLN A CA 1
ATOM 1222 C C . GLN A 1 151 ? 14.445 -5.445 -11.548 1.00 94.44 151 GLN A C 1
ATOM 1224 O O . GLN A 1 151 ? 14.531 -6.088 -10.506 1.00 94.44 151 GLN A O 1
ATOM 1229 N N . LEU A 1 152 ? 13.967 -4.198 -11.581 1.00 95.50 152 LEU A N 1
ATOM 1230 C CA . LEU A 1 152 ? 13.401 -3.531 -10.407 1.00 95.50 152 LEU A CA 1
ATOM 1231 C C . LEU A 1 152 ? 12.021 -4.095 -10.033 1.00 95.50 152 LEU A C 1
ATOM 1233 O O . LEU A 1 152 ? 11.694 -4.188 -8.854 1.00 95.50 152 LEU A O 1
ATOM 1237 N N . ALA A 1 153 ? 11.218 -4.479 -11.025 1.00 95.81 153 ALA A N 1
ATOM 1238 C CA . ALA A 1 153 ? 9.856 -4.956 -10.829 1.00 95.81 153 ALA A CA 1
ATOM 1239 C C . ALA A 1 153 ? 9.786 -6.305 -10.105 1.00 95.81 153 ALA A C 1
ATOM 1241 O O . ALA A 1 153 ? 8.914 -6.483 -9.262 1.00 95.81 153 ALA A O 1
ATOM 1242 N N . ILE A 1 154 ? 10.709 -7.230 -10.391 1.00 95.12 154 ILE A N 1
ATOM 1243 C CA . ILE A 1 154 ? 10.717 -8.589 -9.821 1.00 95.12 154 ILE A CA 1
ATOM 1244 C C . ILE A 1 154 ? 10.696 -8.599 -8.279 1.00 95.12 154 ILE A C 1
ATOM 1246 O O . ILE A 1 154 ? 9.768 -9.174 -7.712 1.00 95.12 154 ILE A O 1
ATOM 1250 N N . PRO A 1 155 ? 11.654 -7.979 -7.560 1.00 96.06 155 PRO A N 1
ATOM 1251 C CA . PRO A 1 155 ? 11.642 -8.013 -6.097 1.00 96.06 155 PRO A CA 1
ATOM 1252 C C . PRO A 1 155 ? 10.430 -7.288 -5.497 1.00 96.06 155 PRO A C 1
ATOM 1254 O O . PRO A 1 155 ? 9.921 -7.711 -4.463 1.00 96.06 155 PRO A O 1
ATOM 1257 N N . VAL A 1 156 ? 9.934 -6.230 -6.148 1.00 96.75 156 VAL A N 1
ATOM 1258 C CA . VAL A 1 156 ? 8.742 -5.503 -5.685 1.00 96.75 156 VAL A CA 1
ATOM 1259 C C . VAL A 1 156 ? 7.482 -6.348 -5.871 1.00 96.75 156 VAL A C 1
ATOM 1261 O O . VAL A 1 156 ? 6.627 -6.365 -4.990 1.00 96.75 156 VAL A O 1
ATOM 1264 N N . ARG A 1 157 ? 7.386 -7.104 -6.971 1.00 97.00 157 ARG A N 1
ATOM 1265 C CA . ARG A 1 157 ? 6.301 -8.064 -7.182 1.00 97.00 157 ARG A CA 1
ATOM 1266 C C . ARG A 1 157 ? 6.320 -9.167 -6.125 1.00 97.00 157 ARG A C 1
ATOM 1268 O O . ARG A 1 157 ? 5.277 -9.453 -5.550 1.00 97.00 157 ARG A O 1
ATOM 1275 N N . ASN A 1 158 ? 7.493 -9.720 -5.821 1.00 97.00 158 ASN A N 1
ATOM 1276 C CA . ASN A 1 158 ? 7.623 -10.725 -4.764 1.00 97.00 158 ASN A CA 1
ATOM 1277 C C . ASN A 1 158 ? 7.168 -10.168 -3.407 1.00 97.00 158 ASN A C 1
ATOM 1279 O O . ASN A 1 158 ? 6.404 -10.822 -2.707 1.00 97.00 158 ASN A O 1
ATOM 1283 N N . ASN A 1 159 ? 7.566 -8.936 -3.064 1.00 97.75 159 ASN A N 1
ATOM 1284 C CA . ASN A 1 159 ? 7.092 -8.276 -1.848 1.00 97.75 159 ASN A CA 1
ATOM 1285 C C . ASN A 1 159 ? 5.567 -8.074 -1.850 1.00 97.75 159 ASN A C 1
ATOM 1287 O O . ASN A 1 159 ? 4.941 -8.271 -0.815 1.00 97.75 159 ASN A O 1
ATOM 1291 N N . LEU A 1 160 ? 4.958 -7.728 -2.988 1.00 96.94 160 LEU A N 1
ATOM 1292 C CA . LEU A 1 160 ? 3.502 -7.627 -3.111 1.00 96.94 160 LEU A CA 1
ATOM 1293 C C . LEU A 1 160 ? 2.808 -8.972 -2.837 1.00 96.94 160 LEU A C 1
ATOM 1295 O O . LEU A 1 160 ? 1.831 -9.004 -2.089 1.00 96.94 160 LEU A O 1
ATOM 1299 N N . ASP A 1 161 ? 3.324 -10.069 -3.396 1.00 97.12 161 ASP A N 1
ATOM 1300 C CA . ASP A 1 161 ? 2.777 -11.415 -3.185 1.00 97.12 161 ASP A CA 1
ATOM 1301 C C . ASP A 1 161 ? 2.944 -11.874 -1.720 1.00 97.12 161 ASP A C 1
ATOM 1303 O O . ASP A 1 161 ? 2.003 -12.392 -1.112 1.00 97.12 161 ASP A O 1
ATOM 1307 N N . GLU A 1 162 ? 4.109 -11.627 -1.113 1.00 97.75 162 GLU A N 1
ATOM 1308 C CA . GLU A 1 162 ? 4.379 -11.897 0.307 1.00 97.75 162 GLU A CA 1
ATOM 1309 C C . GLU A 1 162 ? 3.467 -11.075 1.228 1.00 97.75 162 GLU A C 1
ATOM 1311 O O . GLU A 1 162 ? 2.888 -11.607 2.181 1.00 97.75 162 GLU A O 1
ATOM 1316 N N . ALA A 1 163 ? 3.298 -9.786 0.926 1.00 97.75 163 ALA A N 1
ATOM 1317 C CA . ALA A 1 163 ? 2.448 -8.886 1.688 1.00 97.75 163 ALA A CA 1
ATOM 1318 C C . ALA A 1 163 ? 0.978 -9.302 1.605 1.00 97.75 163 ALA A C 1
ATOM 1320 O O . ALA A 1 163 ? 0.291 -9.282 2.626 1.00 97.75 163 ALA A O 1
ATOM 1321 N N . TYR A 1 164 ? 0.508 -9.717 0.424 1.00 96.62 164 TYR A N 1
ATOM 1322 C CA . TYR A 1 164 ? -0.840 -10.249 0.247 1.00 96.62 164 TYR A CA 1
ATOM 1323 C C . TYR A 1 164 ? -1.045 -11.508 1.090 1.00 96.62 164 TYR A C 1
ATOM 1325 O O . TYR A 1 164 ? -1.974 -11.547 1.896 1.00 96.62 164 TYR A O 1
ATOM 1333 N N . ALA A 1 165 ? -0.141 -12.488 0.987 1.00 97.31 165 ALA A N 1
ATOM 1334 C CA . ALA A 1 165 ? -0.216 -13.717 1.773 1.00 97.31 165 ALA A CA 1
ATOM 1335 C C . ALA A 1 165 ? -0.239 -13.433 3.283 1.00 97.31 165 ALA A C 1
ATOM 1337 O O . ALA A 1 165 ? -1.035 -14.022 4.007 1.00 97.31 165 ALA A O 1
ATOM 1338 N N . ALA A 1 166 ? 0.584 -12.498 3.764 1.00 97.19 166 ALA A N 1
ATOM 1339 C CA . ALA A 1 166 ? 0.617 -12.115 5.173 1.00 97.19 166 ALA A CA 1
ATOM 1340 C C . ALA A 1 166 ? -0.619 -11.314 5.628 1.00 97.19 166 ALA A C 1
ATOM 1342 O O . ALA A 1 166 ? -0.959 -11.354 6.812 1.00 97.19 166 ALA A O 1
ATOM 1343 N N . LEU A 1 167 ? -1.260 -10.565 4.724 1.00 95.25 167 LEU A N 1
ATOM 1344 C CA . LEU A 1 167 ? -2.438 -9.734 4.995 1.00 95.25 167 LEU A CA 1
ATOM 1345 C C . LEU A 1 167 ? -3.716 -10.566 5.167 1.00 95.25 167 LEU A C 1
ATOM 1347 O O . LEU A 1 167 ? -4.557 -10.218 6.002 1.00 95.25 167 LEU A O 1
ATOM 1351 N N . VAL A 1 168 ? -3.857 -11.630 4.369 1.00 92.56 168 VAL A N 1
ATOM 1352 C CA . VAL A 1 168 ? -5.058 -12.484 4.321 1.00 92.56 168 VAL A CA 1
ATOM 1353 C C . VAL A 1 168 ? -4.934 -13.784 5.126 1.00 92.56 168 VAL A C 1
ATOM 1355 O O . VAL A 1 168 ? -5.892 -14.552 5.169 1.00 92.56 168 VAL A O 1
ATOM 1358 N N . ALA A 1 169 ? -3.770 -14.030 5.740 1.00 86.25 169 ALA A N 1
ATOM 1359 C CA . ALA A 1 169 ? -3.501 -15.194 6.591 1.00 86.25 169 ALA A CA 1
ATOM 1360 C C . ALA A 1 169 ? -4.315 -15.233 7.896 1.00 86.25 169 ALA A C 1
ATOM 1362 O O . ALA A 1 169 ? -4.749 -14.165 8.394 1.00 86.25 169 ALA A O 1
#